Protein AF-A7T679-F1 (afdb_monomer_lite)

Organism: Nematostella vectensis (NCBI:txid45351)

Radius of gyration: 14.63 Å; chains: 1; bounding box: 35×29×36 Å

Structure (mmCIF, N/CA/C/O backbone):
data_AF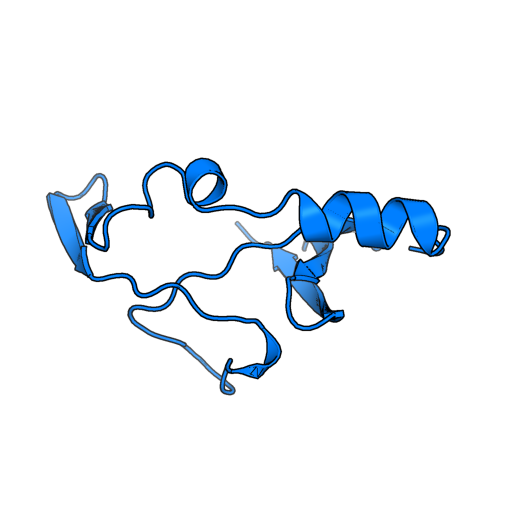-A7T679-F1
#
_entry.id   AF-A7T679-F1
#
loop_
_atom_site.group_PDB
_atom_site.id
_atom_site.type_symbol
_atom_site.label_atom_id
_atom_site.label_alt_id
_atom_site.label_comp_id
_atom_site.label_asym_id
_atom_site.label_entity_id
_atom_site.label_seq_id
_atom_site.pdbx_PDB_ins_code
_atom_site.Cartn_x
_atom_site.Cartn_y
_atom_site.Cartn_z
_atom_site.occupancy
_atom_site.B_iso_or_equi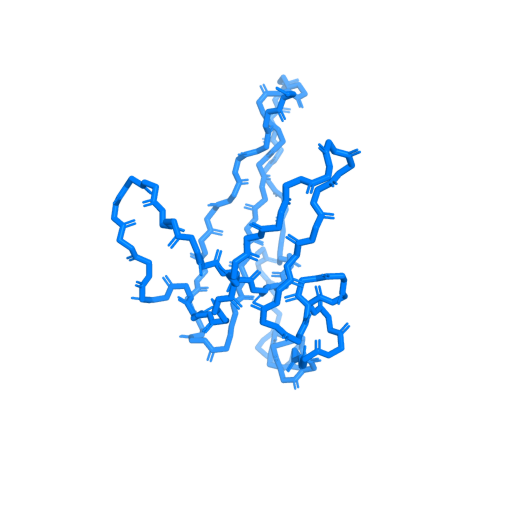v
_atom_site.auth_seq_id
_atom_site.auth_comp_id
_atom_site.auth_asym_id
_atom_site.auth_atom_id
_atom_site.pdbx_PDB_model_num
ATOM 1 N N . GLY A 1 1 ? 10.156 -3.622 -8.812 1.00 84.25 1 GLY A N 1
ATOM 2 C CA . GLY A 1 1 ? 11.315 -3.219 -9.630 1.00 84.25 1 GLY A CA 1
ATOM 3 C C . GLY A 1 1 ? 12.609 -3.903 -9.218 1.00 84.25 1 GLY A C 1
ATOM 4 O O . GLY A 1 1 ? 13.442 -3.270 -8.587 1.00 84.25 1 GLY A O 1
ATOM 5 N N . LYS A 1 2 ? 12.795 -5.180 -9.601 1.00 89.06 2 LYS A N 1
ATOM 6 C CA . LYS A 1 2 ? 14.075 -5.926 -9.510 1.00 89.06 2 LYS A CA 1
ATOM 7 C C . LYS A 1 2 ? 14.810 -5.825 -8.152 1.00 89.06 2 LYS A C 1
ATOM 9 O O . LYS A 1 2 ? 16.036 -5.766 -8.103 1.00 89.06 2 LYS A O 1
ATOM 14 N N . LEU A 1 3 ? 14.070 -5.786 -7.040 1.00 93.38 3 LEU A N 1
ATOM 15 C CA . LEU A 1 3 ? 14.659 -5.734 -5.699 1.00 93.38 3 LEU A CA 1
ATOM 16 C C . LEU A 1 3 ? 15.217 -7.106 -5.306 1.00 93.38 3 LEU A C 1
ATOM 18 O O . LEU A 1 3 ? 14.615 -8.135 -5.597 1.00 93.38 3 LEU A O 1
ATOM 22 N N . LYS A 1 4 ? 16.348 -7.120 -4.591 1.00 95.69 4 LYS A N 1
ATOM 23 C CA . LYS A 1 4 ? 16.869 -8.348 -3.970 1.00 95.69 4 LYS A CA 1
ATOM 24 C C . LYS A 1 4 ? 15.880 -8.857 -2.920 1.00 95.69 4 LYS A C 1
ATOM 26 O O . LYS A 1 4 ? 15.393 -8.058 -2.119 1.00 95.69 4 LYS A O 1
ATOM 31 N N . THR A 1 5 ? 15.689 -10.172 -2.839 1.00 94.50 5 THR A N 1
ATOM 32 C CA . THR A 1 5 ? 14.741 -10.826 -1.918 1.00 94.50 5 THR A CA 1
ATOM 33 C C . THR A 1 5 ? 14.885 -10.351 -0.473 1.00 94.50 5 THR A C 1
ATOM 35 O O . THR A 1 5 ? 13.908 -9.932 0.132 1.00 94.50 5 THR A O 1
ATOM 38 N N . LYS A 1 6 ? 16.114 -10.292 0.059 1.00 96.25 6 LYS A N 1
ATOM 39 C CA . LYS A 1 6 ? 16.367 -9.822 1.433 1.00 96.25 6 LYS A CA 1
ATOM 40 C C . LYS A 1 6 ? 15.896 -8.380 1.673 1.00 96.25 6 LYS A C 1
ATOM 42 O O . LYS A 1 6 ? 15.389 -8.065 2.744 1.00 96.25 6 LYS A O 1
ATOM 47 N N . ARG A 1 7 ? 16.062 -7.495 0.680 1.00 95.31 7 ARG A N 1
ATOM 48 C CA . ARG A 1 7 ? 15.595 -6.102 0.768 1.00 95.31 7 ARG A CA 1
ATOM 49 C C . ARG A 1 7 ? 14.072 -6.045 0.717 1.00 95.31 7 ARG A C 1
ATOM 51 O O . ARG A 1 7 ? 13.487 -5.326 1.514 1.00 95.31 7 ARG A O 1
ATOM 58 N N . LEU A 1 8 ? 13.458 -6.810 -0.183 1.00 95.19 8 LEU A N 1
ATOM 59 C CA . LEU A 1 8 ? 12.004 -6.909 -0.294 1.00 95.19 8 LEU A CA 1
ATOM 60 C C . LEU A 1 8 ? 11.381 -7.387 1.024 1.00 95.19 8 LEU A C 1
ATOM 62 O O . LEU A 1 8 ? 10.532 -6.699 1.575 1.00 95.19 8 LEU A O 1
ATOM 66 N N . GLN A 1 9 ? 11.887 -8.487 1.582 1.00 94.50 9 GLN A N 1
ATOM 67 C CA . GLN A 1 9 ? 11.440 -9.022 2.869 1.00 94.50 9 GLN A CA 1
ATOM 68 C C . GLN A 1 9 ? 11.609 -8.007 4.000 1.00 94.50 9 GLN A C 1
ATOM 70 O O . GLN A 1 9 ? 10.691 -7.803 4.780 1.00 94.50 9 GLN A O 1
ATOM 75 N N . SER A 1 10 ? 12.749 -7.312 4.071 1.00 95.06 10 SER A N 1
ATOM 76 C CA . SER A 1 10 ? 12.945 -6.258 5.073 1.00 95.06 10 SER A CA 1
ATOM 77 C C . SER A 1 10 ? 11.944 -5.109 4.930 1.00 95.06 10 SER A C 1
ATOM 79 O O . SER A 1 10 ? 11.555 -4.530 5.939 1.00 95.06 10 SER A O 1
ATOM 81 N N . MET A 1 11 ? 11.553 -4.758 3.701 1.00 94.44 11 MET A N 1
ATOM 82 C CA . MET A 1 11 ? 10.555 -3.719 3.441 1.00 94.44 11 MET A CA 1
ATOM 83 C C . MET A 1 11 ? 9.152 -4.188 3.837 1.00 94.44 11 MET A C 1
ATOM 85 O O . MET A 1 11 ? 8.430 -3.426 4.470 1.00 94.44 11 MET A O 1
ATOM 89 N N . VAL A 1 12 ? 8.767 -5.418 3.493 1.00 94.00 12 VAL A N 1
ATOM 90 C CA . VAL A 1 12 ? 7.447 -5.982 3.825 1.00 94.00 12 VAL A CA 1
ATOM 91 C C . VAL A 1 12 ? 7.310 -6.225 5.329 1.00 94.00 12 VAL A C 1
ATOM 93 O O . VAL A 1 12 ? 6.306 -5.850 5.925 1.00 94.00 12 VAL A O 1
ATOM 96 N N . ASN A 1 13 ? 8.344 -6.766 5.977 1.00 93.81 13 ASN A N 1
ATOM 97 C CA . ASN A 1 13 ? 8.332 -7.056 7.413 1.00 93.81 13 ASN A CA 1
ATOM 98 C C . ASN A 1 13 ? 8.256 -5.799 8.287 1.00 93.81 13 ASN A C 1
ATOM 100 O O . ASN A 1 13 ? 7.847 -5.894 9.440 1.00 93.81 13 ASN A O 1
ATOM 104 N N . SER A 1 14 ? 8.645 -4.632 7.764 1.00 93.38 14 SER A N 1
ATOM 105 C CA . SER A 1 14 ? 8.492 -3.368 8.487 1.00 93.38 14 SER A CA 1
ATOM 106 C C . SER A 1 14 ? 7.091 -2.763 8.373 1.00 93.38 14 SER A C 1
ATOM 108 O O . SER A 1 14 ? 6.833 -1.760 9.031 1.00 93.38 14 SER A O 1
ATOM 110 N N . LEU A 1 15 ? 6.190 -3.345 7.567 1.00 93.38 15 LEU A N 1
ATOM 111 C CA . LEU A 1 15 ? 4.794 -2.911 7.512 1.00 93.38 15 LEU A CA 1
ATOM 112 C C . LEU A 1 15 ? 4.112 -3.184 8.860 1.00 93.38 15 LEU A C 1
ATOM 114 O O . LEU A 1 15 ? 4.078 -4.318 9.348 1.00 93.38 15 LEU A O 1
ATOM 118 N N . GLY A 1 16 ? 3.514 -2.156 9.450 1.00 88.38 16 GLY A N 1
ATOM 119 C CA . GLY A 1 16 ? 2.811 -2.234 10.731 1.00 88.38 16 GLY A CA 1
ATOM 120 C C . GLY A 1 16 ? 1.688 -1.208 10.828 1.00 88.38 16 GLY A C 1
ATOM 121 O O . GLY A 1 16 ? 1.522 -0.378 9.939 1.00 88.38 16 GLY A O 1
ATOM 122 N N . GLU A 1 17 ? 0.925 -1.250 11.921 1.00 86.69 17 GLU A N 1
ATOM 123 C CA . GLU A 1 17 ? -0.228 -0.357 12.125 1.00 86.69 17 GLU A CA 1
ATOM 124 C C . GLU A 1 17 ? 0.146 1.128 12.097 1.00 86.69 17 GLU A C 1
ATOM 126 O O . GLU A 1 17 ? -0.631 1.948 11.618 1.00 86.69 17 GLU A O 1
ATOM 131 N N . ALA A 1 18 ? 1.362 1.473 12.535 1.00 89.75 18 ALA A N 1
ATOM 132 C CA . ALA A 1 18 ? 1.859 2.847 12.526 1.00 89.75 18 ALA A CA 1
ATOM 133 C C . ALA A 1 18 ? 1.828 3.494 11.128 1.00 89.75 18 ALA A C 1
ATOM 135 O O . ALA A 1 18 ? 1.694 4.709 11.007 1.00 89.75 18 ALA A O 1
ATOM 136 N N . GLU A 1 19 ? 1.918 2.696 10.065 1.00 91.31 19 GLU A N 1
ATOM 137 C CA . GLU A 1 19 ? 1.945 3.198 8.69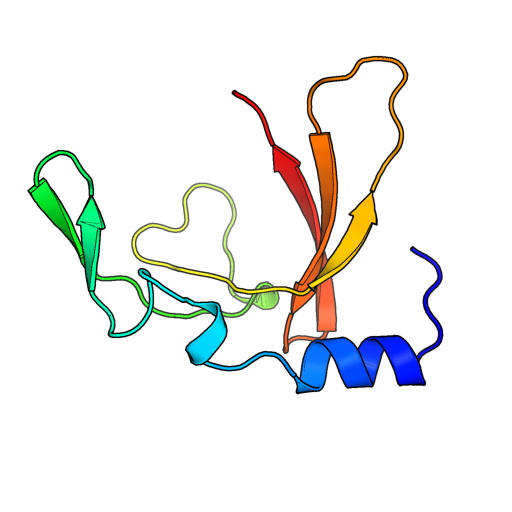0 1.00 91.31 19 GLU A CA 1
ATOM 138 C C . GLU A 1 19 ? 0.569 3.415 8.076 1.00 91.31 19 GLU A C 1
ATOM 140 O O . GLU A 1 19 ? 0.465 4.024 7.013 1.00 91.31 19 GLU A O 1
ATOM 145 N N . LEU A 1 20 ? -0.491 2.981 8.760 1.00 90.81 20 LEU A N 1
ATOM 146 C CA . LEU A 1 20 ? -1.851 3.396 8.429 1.00 90.81 20 LEU A CA 1
ATOM 147 C C . LEU A 1 20 ? -2.075 4.877 8.771 1.00 90.81 20 LEU A C 1
ATOM 149 O O . LEU A 1 20 ? -2.984 5.500 8.225 1.00 90.81 20 LEU A O 1
ATOM 153 N N . GLY A 1 21 ? -1.248 5.463 9.647 1.00 90.62 21 GLY A N 1
ATOM 154 C CA . GLY A 1 21 ? -1.301 6.881 9.993 1.00 90.62 21 GLY A CA 1
ATOM 155 C C . GLY A 1 21 ? -2.713 7.316 10.421 1.00 90.62 21 GLY A C 1
ATOM 156 O O . GLY A 1 21 ? -3.271 6.709 11.336 1.00 90.62 21 GLY A O 1
ATOM 157 N N . PRO A 1 22 ? -3.328 8.326 9.776 1.00 88.50 22 PRO A N 1
ATOM 158 C CA . PRO A 1 22 ? -4.664 8.815 10.134 1.00 88.50 22 PRO A CA 1
ATOM 159 C C . PRO A 1 22 ? -5.799 7.829 9.813 1.00 88.50 22 PRO A C 1
ATOM 161 O O . PRO A 1 22 ? -6.933 8.068 10.214 1.00 88.50 22 PRO A O 1
ATOM 164 N N . TYR A 1 23 ? -5.513 6.751 9.079 1.00 90.38 23 TYR A N 1
ATOM 165 C CA . TYR A 1 23 ? -6.460 5.673 8.789 1.00 90.38 23 TYR A CA 1
ATOM 166 C C . TYR A 1 23 ? -6.361 4.523 9.805 1.00 90.38 23 TYR A C 1
ATOM 168 O O . TYR A 1 23 ? -7.082 3.533 9.691 1.00 90.38 23 TYR A O 1
ATOM 176 N N . SER A 1 24 ? -5.446 4.622 10.778 1.00 85.44 24 SER A N 1
ATOM 177 C CA . SER A 1 24 ? -5.364 3.685 11.901 1.00 85.44 24 SER A CA 1
ATOM 178 C C . SER A 1 24 ? -6.536 3.874 12.875 1.00 85.44 24 SER A C 1
ATOM 180 O O . SER A 1 24 ? -7.182 4.919 12.898 1.00 85.44 24 SER A O 1
ATOM 182 N N . GLY A 1 25 ? -6.831 2.855 13.688 1.00 79.56 25 GLY A N 1
ATOM 183 C CA . GLY A 1 25 ? -7.869 2.941 14.726 1.00 79.56 25 GLY A CA 1
ATOM 184 C C . GLY A 1 25 ? -9.303 2.704 14.243 1.00 79.56 25 GLY A C 1
ATOM 185 O O . GLY A 1 25 ? -10.232 2.827 15.035 1.00 79.56 25 GLY A O 1
ATOM 186 N N . GLY A 1 26 ? -9.493 2.333 12.975 1.00 75.50 26 GLY A N 1
ATOM 187 C CA . GLY A 1 26 ? -10.780 1.868 12.458 1.00 75.50 26 GLY A CA 1
ATOM 188 C C . GLY A 1 26 ? -11.753 2.967 12.048 1.00 75.50 26 GLY A C 1
ATOM 189 O O . GLY A 1 26 ? -12.824 2.637 11.560 1.00 75.50 26 GLY A O 1
ATOM 190 N N . SER A 1 27 ? -11.402 4.249 12.199 1.00 77.12 27 SER A N 1
ATOM 191 C CA . SER A 1 27 ? -12.280 5.364 11.843 1.00 77.12 27 SER A CA 1
ATOM 192 C C . SER A 1 27 ? -11.488 6.543 11.284 1.00 77.12 27 SER A C 1
ATOM 194 O O . SER A 1 27 ? -10.571 7.051 11.928 1.00 77.12 27 SER A O 1
ATOM 196 N N . TYR A 1 28 ? -11.843 6.989 10.081 1.00 85.19 28 TYR A N 1
ATOM 197 C CA . TYR A 1 28 ? -11.251 8.148 9.418 1.00 85.19 28 TYR A CA 1
ATOM 198 C C . TYR A 1 28 ? -12.300 9.239 9.227 1.00 85.19 28 TYR A C 1
ATOM 200 O O . TYR A 1 28 ? -13.329 9.025 8.584 1.00 85.19 28 TYR A O 1
ATOM 208 N N . THR A 1 29 ? -12.018 10.436 9.740 1.00 83.94 29 THR A N 1
ATOM 209 C CA . THR A 1 29 ? -12.851 11.621 9.512 1.00 83.94 29 THR A CA 1
ATOM 210 C C . THR A 1 29 ? -12.224 12.485 8.425 1.00 83.94 29 THR A C 1
ATOM 212 O O . THR A 1 29 ? -11.142 13.043 8.597 1.00 83.94 29 THR A O 1
ATOM 215 N N . SER A 1 30 ? -12.919 12.593 7.293 1.00 79.56 30 SER A N 1
ATOM 216 C CA . SER A 1 30 ? -12.529 13.470 6.186 1.00 79.56 30 SER A CA 1
ATOM 217 C C . SER A 1 30 ? -12.558 14.948 6.593 1.00 79.56 30 SER A C 1
ATOM 219 O O . SER A 1 30 ? -13.273 15.336 7.517 1.00 79.56 30 SER A O 1
ATOM 221 N N . ALA A 1 31 ? -11.855 15.810 5.849 1.00 78.00 31 ALA A N 1
ATOM 222 C CA . ALA A 1 31 ? -11.878 17.263 6.070 1.00 78.00 31 ALA A CA 1
ATOM 223 C C . ALA A 1 31 ? -13.291 17.882 5.969 1.00 78.00 31 ALA A C 1
ATOM 225 O O . ALA A 1 31 ? -13.543 18.946 6.523 1.00 78.00 31 ALA A O 1
ATOM 226 N N . ALA A 1 32 ? -14.224 17.195 5.300 1.00 82.00 32 ALA A N 1
ATOM 227 C CA . ALA A 1 32 ? -15.635 17.567 5.212 1.00 82.00 32 ALA A CA 1
ATOM 228 C C . ALA A 1 32 ? -16.474 17.118 6.433 1.00 82.00 32 ALA A C 1
ATOM 230 O 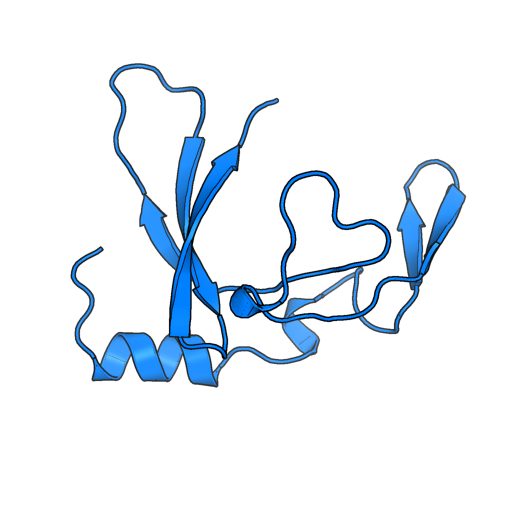O . ALA A 1 32 ? -17.695 17.244 6.416 1.00 82.00 32 ALA A O 1
ATOM 231 N N . GLY A 1 33 ? -15.849 16.552 7.471 1.00 83.88 33 GLY A N 1
ATOM 232 C CA . GLY A 1 33 ? -16.505 16.118 8.710 1.00 83.88 33 GLY A CA 1
ATOM 233 C C . GLY A 1 33 ? -17.211 14.762 8.629 1.00 83.88 33 GLY A C 1
ATOM 234 O O . GLY A 1 33 ? -17.795 14.320 9.613 1.00 83.88 33 GLY A O 1
ATOM 235 N N . LYS A 1 34 ? -17.162 14.074 7.481 1.00 83.56 34 LYS A N 1
ATOM 236 C CA . LYS A 1 34 ? -17.719 12.723 7.346 1.00 83.56 34 LYS A CA 1
ATOM 237 C C . LYS A 1 34 ? -16.737 11.694 7.896 1.00 83.56 34 LYS A C 1
ATOM 239 O O . LYS A 1 34 ? -15.618 11.603 7.386 1.00 83.56 34 LYS A O 1
ATOM 244 N N . THR A 1 35 ? -17.194 10.916 8.869 1.00 86.94 35 THR A N 1
ATOM 245 C CA . THR A 1 35 ? -16.484 9.769 9.439 1.00 86.94 35 THR A CA 1
ATOM 246 C C . THR A 1 35 ? -16.837 8.490 8.682 1.00 86.94 35 THR A C 1
ATOM 248 O O . THR A 1 35 ? -18.000 8.265 8.338 1.00 86.94 35 THR A O 1
ATOM 251 N N . VAL A 1 36 ? -15.829 7.678 8.378 1.00 86.81 36 VAL A N 1
ATOM 252 C CA . VAL A 1 36 ? -15.962 6.381 7.709 1.00 86.81 36 VAL A CA 1
ATOM 253 C C . VAL A 1 36 ? -15.129 5.364 8.467 1.00 86.81 36 VAL A C 1
ATOM 255 O O . VAL A 1 36 ? -13.959 5.622 8.754 1.00 86.81 36 VAL A O 1
ATOM 258 N N . ASP A 1 37 ? -15.722 4.208 8.739 1.00 88.50 37 ASP A N 1
ATOM 259 C CA . ASP A 1 37 ? -14.998 3.107 9.352 1.00 88.50 37 ASP A CA 1
ATOM 260 C C . ASP A 1 37 ? -14.138 2.392 8.305 1.00 88.50 37 ASP A C 1
ATOM 262 O O . ASP A 1 37 ? -14.582 2.133 7.180 1.00 88.50 37 ASP A O 1
ATOM 266 N N . LEU A 1 38 ? -12.881 2.131 8.659 1.00 91.62 38 LEU A N 1
ATOM 267 C CA . LEU A 1 38 ? -11.882 1.547 7.770 1.00 91.62 38 LEU A CA 1
ATOM 268 C C . LEU A 1 38 ? -11.273 0.299 8.393 1.00 91.62 38 LEU A C 1
ATOM 270 O O . LEU A 1 38 ? -10.553 0.374 9.386 1.00 91.62 38 LEU A O 1
ATOM 274 N N . ASP A 1 39 ? -11.477 -0.837 7.737 1.00 92.44 39 ASP A N 1
ATOM 275 C CA . ASP A 1 39 ? -10.820 -2.082 8.106 1.00 92.44 39 ASP A CA 1
ATOM 276 C C . ASP A 1 39 ? -9.553 -2.277 7.283 1.00 92.44 39 ASP A C 1
ATOM 278 O O . ASP A 1 39 ? -9.578 -2.251 6.045 1.00 92.44 39 ASP A O 1
ATOM 282 N N . TYR A 1 40 ? -8.448 -2.557 7.968 1.00 93.25 40 TYR A N 1
ATOM 283 C CA . TYR A 1 40 ? -7.235 -2.995 7.297 1.00 93.25 40 TYR A CA 1
ATOM 284 C C . TYR A 1 40 ? -7.462 -4.331 6.571 1.00 93.25 40 TYR A C 1
ATOM 286 O O . TYR A 1 40 ? -7.962 -5.299 7.150 1.00 93.25 40 TYR A O 1
ATOM 294 N N . THR A 1 41 ? -7.050 -4.394 5.306 1.00 95.19 41 THR A N 1
ATOM 295 C CA . THR A 1 41 ? -7.021 -5.620 4.508 1.00 95.19 41 THR A CA 1
ATOM 296 C C . THR A 1 41 ? -5.729 -5.730 3.702 1.00 95.19 41 THR A C 1
ATOM 298 O O . THR A 1 41 ? -5.031 -4.744 3.460 1.00 95.19 41 THR A O 1
ATOM 301 N N . THR A 1 42 ? -5.402 -6.950 3.291 1.00 96.00 42 THR A N 1
ATOM 302 C CA . THR A 1 42 ? -4.297 -7.249 2.379 1.00 96.00 42 THR A CA 1
ATOM 303 C C . THR A 1 42 ? -4.746 -7.162 0.918 1.00 96.00 42 THR A C 1
ATOM 305 O O . THR A 1 42 ? -5.943 -7.226 0.619 1.00 96.00 42 THR A O 1
ATOM 308 N N . LEU A 1 43 ? -3.792 -6.986 0.004 1.00 96.94 43 LEU A N 1
ATOM 309 C CA . LEU A 1 43 ? -4.032 -6.785 -1.427 1.00 96.94 43 LEU A CA 1
ATOM 310 C C . LEU A 1 43 ? -4.697 -8.000 -2.087 1.00 96.94 43 LEU A C 1
ATOM 312 O O . LEU A 1 43 ? -5.532 -7.828 -2.969 1.00 96.94 43 LEU A O 1
ATOM 316 N N . ASP A 1 44 ? -4.372 -9.214 -1.644 1.00 97.38 44 ASP A N 1
ATOM 317 C CA . ASP A 1 44 ? -4.960 -10.474 -2.123 1.00 97.38 44 ASP A CA 1
ATOM 318 C C . ASP A 1 44 ? -6.457 -10.626 -1.807 1.00 97.38 44 ASP A C 1
ATOM 320 O O . ASP A 1 44 ? -7.139 -11.441 -2.425 1.00 97.38 44 ASP A O 1
ATOM 324 N N . LYS A 1 45 ? -6.982 -9.827 -0.873 1.00 97.69 45 LYS A N 1
ATOM 325 C CA . LYS A 1 45 ? -8.401 -9.812 -0.488 1.00 97.69 45 LYS A CA 1
ATOM 326 C C . LYS A 1 45 ? -9.212 -8.727 -1.188 1.00 97.69 45 LYS A C 1
ATOM 328 O O . LYS A 1 45 ? -10.412 -8.614 -0.932 1.00 97.69 45 LYS A O 1
ATOM 333 N N . LEU A 1 46 ? -8.576 -7.904 -2.019 1.00 97.12 46 LEU A N 1
ATOM 334 C CA . LEU A 1 46 ? -9.290 -6.904 -2.799 1.00 97.12 46 LEU A CA 1
ATOM 335 C C . LEU A 1 46 ? -10.165 -7.582 -3.850 1.00 97.12 46 LEU A C 1
ATOM 337 O O . LEU A 1 46 ? -9.795 -8.578 -4.469 1.00 97.12 46 LEU A O 1
ATOM 341 N N . THR A 1 47 ? -11.333 -6.996 -4.065 1.00 97.75 47 THR A N 1
ATOM 342 C CA . THR A 1 47 ? -12.250 -7.379 -5.138 1.00 97.75 47 THR A CA 1
ATOM 343 C C . THR A 1 47 ? -12.169 -6.369 -6.283 1.00 97.75 47 THR A C 1
ATOM 345 O O . THR A 1 47 ? -11.720 -5.240 -6.057 1.00 97.75 47 THR A O 1
ATOM 348 N N . PRO A 1 48 ? -12.565 -6.743 -7.514 1.00 97.19 48 PRO A N 1
ATOM 349 C CA . PRO A 1 48 ? -12.758 -5.769 -8.583 1.00 97.19 48 PRO A CA 1
ATOM 350 C C . PRO A 1 48 ? -13.700 -4.640 -8.139 1.00 97.19 48 PRO A C 1
ATOM 352 O O . PRO A 1 48 ? -14.585 -4.872 -7.319 1.00 97.19 48 PRO A O 1
ATOM 355 N N . GLU A 1 49 ? -13.538 -3.451 -8.722 1.00 96.31 49 GLU A N 1
ATOM 356 C CA . GLU A 1 49 ? -14.286 -2.230 -8.375 1.00 96.31 49 GLU A CA 1
ATOM 357 C C . GLU A 1 49 ? -13.906 -1.614 -7.005 1.00 96.31 49 GLU A C 1
ATOM 359 O O . GLU A 1 49 ? -12.769 -1.705 -6.531 1.00 96.31 49 GLU A O 1
ATOM 364 N N . ILE A 1 50 ? -14.844 -0.878 -6.398 1.00 95.19 50 ILE A N 1
ATOM 365 C CA . ILE A 1 50 ? -14.635 -0.088 -5.183 1.00 95.19 50 ILE A CA 1
ATOM 366 C C . ILE A 1 50 ? -14.711 -0.985 -3.944 1.00 95.19 50 ILE A C 1
ATOM 368 O O . ILE A 1 50 ? -15.761 -1.530 -3.608 1.00 95.19 50 ILE A O 1
ATOM 372 N N . ASN A 1 51 ? -13.614 -1.041 -3.188 1.00 95.19 51 ASN A N 1
ATOM 373 C CA . ASN A 1 51 ? -13.536 -1.745 -1.907 1.00 95.19 51 ASN A CA 1
ATOM 374 C C . ASN A 1 51 ? -13.891 -0.778 -0.760 1.00 95.19 51 ASN A C 1
ATOM 376 O O . ASN A 1 51 ? -13.018 -0.236 -0.083 1.00 95.19 51 ASN A O 1
ATOM 380 N N . ALA A 1 52 ? -15.186 -0.501 -0.584 1.00 92.81 52 ALA A N 1
ATOM 381 C CA . ALA A 1 52 ? -15.674 0.461 0.407 1.00 92.81 52 ALA A CA 1
ATOM 382 C C . ALA A 1 52 ? -15.332 0.047 1.852 1.00 92.81 52 ALA A C 1
ATOM 384 O O . ALA A 1 52 ? -15.459 -1.119 2.219 1.00 92.81 52 ALA A O 1
ATOM 385 N N . GLY A 1 53 ? -14.921 1.014 2.680 1.00 92.12 53 GLY A N 1
ATOM 386 C CA . GLY A 1 53 ? -14.590 0.768 4.090 1.00 92.12 53 GLY A CA 1
ATOM 387 C C . GLY A 1 53 ? -13.315 -0.055 4.301 1.00 92.12 53 GLY A C 1
ATOM 388 O O . GLY A 1 53 ? -13.105 -0.591 5.385 1.00 92.12 53 GLY A O 1
ATOM 389 N N . LYS A 1 54 ? -12.472 -0.207 3.272 1.00 94.25 54 LYS A N 1
ATOM 390 C CA . LYS A 1 54 ? -11.209 -0.945 3.357 1.00 94.25 54 LYS A CA 1
ATOM 391 C C . LYS A 1 54 ? -10.021 -0.016 3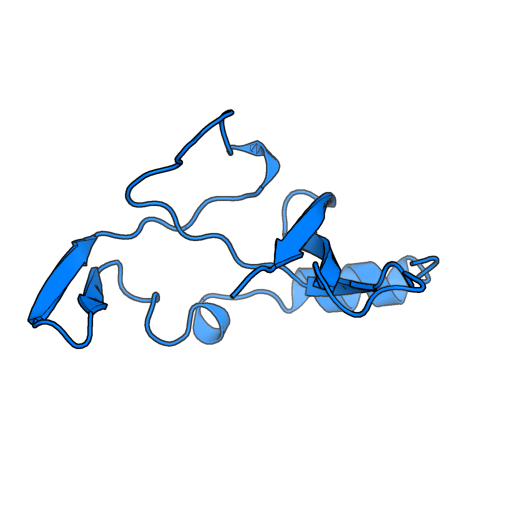.189 1.00 94.25 54 LYS A C 1
ATOM 393 O O . LYS A 1 54 ? -10.046 0.905 2.375 1.00 94.25 54 LYS A O 1
ATOM 398 N N . VAL A 1 55 ? -8.966 -0.294 3.944 1.00 93.88 55 VAL A N 1
ATOM 399 C CA . VAL A 1 55 ? -7.670 0.370 3.814 1.00 93.88 55 VAL A CA 1
ATOM 400 C C . VAL A 1 55 ? -6.580 -0.672 3.602 1.00 93.88 55 VAL A C 1
ATOM 402 O O . VAL A 1 55 ? -6.566 -1.726 4.237 1.00 93.88 55 VAL A O 1
ATOM 405 N N . VAL A 1 56 ? -5.660 -0.376 2.690 1.00 95.19 56 VAL A N 1
ATOM 406 C CA . VAL A 1 56 ? -4.489 -1.206 2.402 1.00 95.19 56 VAL A CA 1
ATOM 407 C C . VAL A 1 56 ? -3.228 -0.401 2.676 1.00 95.19 56 VAL A C 1
ATOM 409 O O . VAL A 1 56 ? -3.208 0.816 2.500 1.00 95.19 56 VAL A O 1
ATOM 412 N N . VAL A 1 57 ? -2.159 -1.079 3.083 1.00 95.06 57 VAL A N 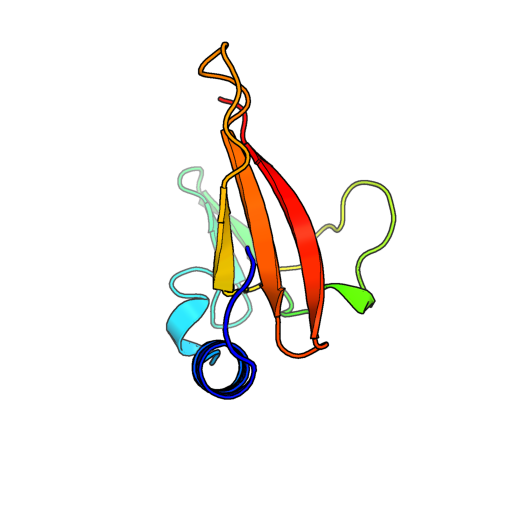1
ATOM 413 C CA . VAL A 1 57 ? -0.832 -0.475 3.214 1.00 95.06 57 VAL A CA 1
ATOM 414 C C . VAL A 1 57 ? 0.188 -1.370 2.534 1.00 95.06 57 VAL A C 1
ATOM 416 O O . VAL A 1 57 ? 0.169 -2.590 2.692 1.00 95.06 57 VAL A O 1
ATOM 419 N N . GLY A 1 58 ? 1.072 -0.755 1.759 1.00 95.69 58 GLY A N 1
ATOM 420 C CA . GLY A 1 58 ? 2.082 -1.461 0.994 1.00 95.69 58 GLY A CA 1
ATOM 421 C C . GLY A 1 58 ? 3.347 -0.636 0.824 1.00 95.69 58 GLY A C 1
ATOM 422 O O . GLY A 1 58 ? 3.395 0.570 1.067 1.00 95.69 58 GLY A O 1
ATOM 423 N N . ARG A 1 59 ? 4.404 -1.310 0.398 1.00 96.25 59 ARG A N 1
ATOM 424 C CA . ARG A 1 59 ? 5.694 -0.723 0.059 1.00 96.25 59 ARG A CA 1
ATOM 425 C C . ARG A 1 59 ? 5.765 -0.484 -1.429 1.00 96.25 59 ARG A C 1
ATOM 427 O O . ARG A 1 59 ? 5.621 -1.421 -2.206 1.00 96.25 59 ARG A O 1
ATOM 434 N N . MET A 1 60 ? 6.096 0.737 -1.826 1.00 95.19 60 MET A N 1
ATOM 435 C CA . MET A 1 60 ? 6.439 1.015 -3.213 1.00 95.19 60 MET A CA 1
ATOM 436 C C . MET A 1 60 ? 7.772 0.335 -3.572 1.00 95.19 60 MET A C 1
ATOM 438 O O . MET A 1 60 ? 8.808 0.589 -2.954 1.00 95.19 60 MET A O 1
ATOM 442 N N . VAL A 1 61 ? 7.758 -0.533 -4.584 1.00 95.62 61 VAL A N 1
ATOM 443 C CA . VAL A 1 61 ? 8.922 -1.318 -5.044 1.00 95.62 61 VAL A CA 1
ATOM 444 C C . VAL A 1 61 ? 9.430 -0.902 -6.424 1.00 95.62 61 VAL A C 1
ATOM 446 O O . VAL A 1 61 ? 10.357 -1.518 -6.965 1.00 95.62 61 VAL A O 1
ATOM 449 N N . GLY A 1 62 ? 8.813 0.109 -7.029 1.00 94.25 62 GLY A N 1
ATOM 450 C CA . GLY A 1 62 ? 9.245 0.730 -8.277 1.00 94.25 62 GLY A CA 1
ATOM 451 C C . GLY A 1 62 ? 8.166 1.629 -8.869 1.00 94.25 62 GLY A C 1
ATOM 452 O O . GLY A 1 62 ? 7.001 1.519 -8.499 1.00 94.25 62 GLY A O 1
ATOM 453 N N . SER A 1 63 ? 8.567 2.494 -9.792 1.00 93.31 63 SER A N 1
ATOM 454 C CA . SER A 1 63 ? 7.673 3.251 -10.666 1.00 93.31 63 SER A CA 1
ATOM 455 C C . SER A 1 63 ? 7.764 2.729 -12.097 1.00 93.31 63 SER A C 1
ATOM 457 O O . SER A 1 63 ? 8.775 2.138 -12.491 1.00 93.31 63 SER A O 1
ATOM 459 N N . VAL A 1 64 ? 6.701 2.938 -12.865 1.00 89.00 64 VAL A N 1
ATOM 460 C CA . VAL A 1 64 ? 6.697 2.781 -14.318 1.00 89.00 64 VAL A CA 1
ATOM 461 C C . VAL A 1 64 ? 6.954 4.164 -14.903 1.00 89.00 64 VAL A C 1
ATOM 463 O O . VAL A 1 64 ? 6.231 5.109 -14.599 1.00 89.00 64 VAL A O 1
ATOM 466 N N . GLN A 1 65 ? 8.028 4.293 -15.679 1.00 85.12 65 GLN A N 1
ATOM 467 C CA . GLN A 1 65 ? 8.307 5.522 -16.414 1.00 85.12 65 GLN A CA 1
ATOM 468 C C . GLN A 1 65 ? 7.412 5.565 -17.648 1.00 85.12 65 GLN A C 1
ATOM 470 O O . GLN A 1 65 ? 7.339 4.587 -18.390 1.00 85.12 65 GLN A O 1
ATOM 475 N N . MET A 1 66 ? 6.741 6.693 -17.829 1.00 86.25 66 MET A N 1
ATOM 476 C CA . MET A 1 66 ? 5.889 7.005 -18.968 1.00 86.25 66 MET A CA 1
ATOM 477 C C . MET A 1 66 ? 6.394 8.326 -19.553 1.00 86.25 66 MET A C 1
ATOM 479 O O . MET A 1 66 ? 6.916 9.157 -18.804 1.00 86.25 66 MET A O 1
ATOM 483 N N . ASP A 1 67 ? 6.271 8.502 -20.869 1.00 90.75 67 ASP A N 1
ATOM 484 C CA . ASP A 1 67 ? 6.647 9.762 -21.527 1.00 90.75 67 ASP A CA 1
ATOM 485 C C . ASP A 1 67 ? 5.752 10.913 -21.047 1.00 90.75 67 ASP A C 1
ATOM 487 O O . ASP A 1 67 ? 6.228 12.019 -20.787 1.00 90.75 67 ASP A O 1
ATOM 491 N N . ASP A 1 68 ? 4.465 10.617 -20.853 1.00 88.69 68 ASP A N 1
ATOM 492 C CA . ASP A 1 68 ? 3.519 11.525 -20.221 1.00 88.69 68 ASP A CA 1
ATOM 493 C C . ASP A 1 68 ? 3.605 11.440 -18.687 1.00 88.69 68 ASP A C 1
ATOM 495 O O . ASP A 1 68 ? 3.674 10.345 -18.119 1.00 88.69 68 ASP A O 1
ATOM 499 N N . PRO A 1 69 ? 3.537 12.581 -17.975 1.00 84.44 69 PRO A N 1
ATOM 500 C CA . PRO A 1 69 ? 3.658 12.616 -16.518 1.00 84.44 69 PRO A CA 1
ATOM 501 C C . PRO A 1 69 ? 2.441 12.033 -15.785 1.00 84.44 69 PRO A C 1
ATOM 503 O O . PRO A 1 69 ? 2.509 11.825 -14.572 1.00 84.44 69 PRO A O 1
ATOM 506 N N . LEU A 1 70 ? 1.327 11.796 -16.488 1.00 90.69 70 LEU A N 1
ATOM 507 C CA . LEU A 1 70 ? 0.099 11.254 -15.921 1.00 90.69 70 LEU A CA 1
ATOM 508 C C . LEU A 1 70 ? -0.440 10.075 -16.745 1.00 90.69 70 LEU A C 1
ATOM 510 O O . LEU A 1 70 ? -0.463 10.147 -17.973 1.00 90.69 70 LEU A O 1
ATOM 514 N N . PRO A 1 71 ? -0.952 9.030 -16.071 1.00 93.00 71 PRO A N 1
ATOM 515 C CA . PRO A 1 71 ? -0.962 8.859 -14.616 1.00 93.00 71 PRO A CA 1
ATOM 516 C C . PRO A 1 71 ? 0.412 8.490 -14.048 1.00 93.00 71 PRO A C 1
ATOM 518 O O . PRO A 1 71 ? 1.205 7.792 -14.685 1.00 93.00 71 PRO A O 1
ATOM 521 N N . TYR A 1 72 ? 0.657 8.863 -12.792 1.00 94.12 72 TYR A N 1
ATOM 522 C CA . TYR A 1 72 ? 1.800 8.311 -12.075 1.00 94.12 72 TYR A CA 1
ATOM 523 C C . TYR A 1 72 ? 1.510 6.851 -11.726 1.00 94.12 72 TYR A C 1
ATOM 525 O O . TYR A 1 72 ? 0.584 6.561 -10.968 1.00 94.12 72 TYR A O 1
ATOM 533 N N . THR A 1 73 ? 2.303 5.931 -12.271 1.00 95.69 73 THR A N 1
ATOM 534 C CA . THR A 1 73 ? 2.125 4.496 -12.036 1.00 95.69 73 THR A CA 1
ATOM 535 C C . THR A 1 73 ? 3.279 3.943 -11.209 1.00 95.69 73 THR A C 1
ATOM 537 O O . THR A 1 73 ? 4.452 4.078 -11.570 1.00 95.69 73 THR A O 1
ATOM 540 N N . CYS A 1 74 ? 2.964 3.276 -10.104 1.00 95.50 74 CYS A N 1
ATOM 541 C CA . CYS A 1 74 ? 3.938 2.582 -9.269 1.00 95.50 74 CYS A CA 1
ATOM 542 C C . CYS A 1 74 ? 3.496 1.158 -8.941 1.00 95.50 74 CYS A C 1
ATOM 544 O O . CYS A 1 74 ? 2.349 0.788 -9.143 1.00 95.50 74 CYS A O 1
ATOM 546 N N . ALA A 1 75 ? 4.425 0.330 -8.477 1.00 96.38 75 ALA A N 1
ATOM 547 C CA . ALA A 1 75 ? 4.133 -1.014 -8.001 1.00 96.38 75 ALA A CA 1
ATOM 548 C C . ALA A 1 75 ? 4.248 -1.043 -6.479 1.00 96.38 75 ALA A C 1
ATOM 550 O O . ALA A 1 75 ? 5.283 -0.629 -5.940 1.00 96.38 75 ALA A O 1
ATOM 551 N N . ILE A 1 76 ? 3.223 -1.561 -5.808 1.00 96.81 76 ILE A N 1
ATOM 552 C CA . ILE A 1 76 ? 3.210 -1.774 -4.361 1.00 96.81 76 ILE A CA 1
ATOM 553 C C . ILE A 1 76 ? 3.201 -3.265 -4.030 1.00 96.81 76 ILE A C 1
ATOM 555 O O . ILE A 1 76 ? 2.657 -4.065 -4.784 1.00 96.81 76 ILE A O 1
ATOM 559 N N . VAL A 1 77 ? 3.796 -3.621 -2.896 1.00 96.75 77 VAL A N 1
ATOM 560 C CA . VAL A 1 77 ? 3.740 -4.962 -2.297 1.00 96.75 77 VAL A CA 1
ATOM 561 C C . VAL A 1 77 ? 3.297 -4.851 -0.845 1.00 96.75 77 VAL A C 1
ATOM 563 O O . VAL A 1 77 ? 3.696 -3.909 -0.159 1.00 96.75 77 VAL A O 1
ATOM 566 N N . ASP A 1 78 ? 2.502 -5.791 -0.359 1.00 95.56 78 ASP A N 1
ATOM 567 C CA . ASP A 1 78 ? 2.071 -5.834 1.038 1.00 95.56 78 ASP A CA 1
ATOM 568 C C . ASP A 1 78 ? 2.499 -7.140 1.734 1.00 95.56 78 ASP A C 1
ATOM 570 O O . ASP A 1 78 ? 3.360 -7.870 1.247 1.00 95.56 78 ASP A O 1
ATOM 574 N N . LYS A 1 79 ? 1.908 -7.429 2.899 1.00 94.25 79 LYS A N 1
ATOM 575 C CA . LYS A 1 79 ? 2.188 -8.641 3.685 1.00 94.25 79 LYS A CA 1
ATOM 576 C C . LYS A 1 79 ? 1.713 -9.943 3.037 1.00 94.25 79 LYS A C 1
ATOM 578 O O . LYS A 1 79 ? 2.106 -11.002 3.513 1.00 94.25 79 LYS A O 1
ATOM 583 N N . SER A 1 80 ? 0.880 -9.880 1.998 1.00 95.00 80 SER A N 1
ATOM 584 C CA . SER A 1 80 ? 0.465 -11.060 1.230 1.00 95.00 80 SER A CA 1
ATOM 585 C C . SER A 1 80 ? 1.477 -11.447 0.144 1.00 95.00 80 SER A C 1
ATOM 587 O O . SER A 1 80 ? 1.225 -12.371 -0.623 1.00 95.00 80 SER A O 1
ATOM 589 N N . ASP A 1 81 ? 2.604 -10.725 0.049 1.00 91.88 81 ASP A N 1
ATOM 590 C CA . ASP A 1 81 ? 3.602 -10.827 -1.023 1.00 91.88 81 ASP A CA 1
ATOM 591 C C . ASP A 1 81 ? 3.035 -10.564 -2.437 1.00 91.88 81 ASP A C 1
ATOM 593 O O . ASP A 1 81 ? 3.741 -10.711 -3.441 1.00 91.88 81 ASP A O 1
ATOM 597 N N . LEU A 1 82 ? 1.783 -10.100 -2.539 1.00 95.25 82 LEU A N 1
ATOM 598 C CA . LEU A 1 82 ? 1.166 -9.716 -3.798 1.00 95.25 82 LEU A CA 1
ATOM 599 C C . LEU A 1 82 ? 1.697 -8.353 -4.249 1.00 95.25 82 LEU A C 1
ATOM 601 O O . LEU A 1 82 ? 1.692 -7.380 -3.498 1.00 95.25 82 LEU A O 1
ATOM 605 N N . CYS A 1 83 ? 2.141 -8.278 -5.504 1.00 95.00 83 CYS A N 1
ATOM 606 C CA . CYS A 1 83 ? 2.625 -7.049 -6.121 1.00 95.00 83 CYS A CA 1
ATOM 607 C C . CYS A 1 83 ? 1.582 -6.518 -7.109 1.00 95.00 83 CYS A C 1
ATOM 609 O O . CYS A 1 83 ? 1.357 -7.144 -8.145 1.00 95.00 83 CYS A O 1
ATOM 611 N N . LEU A 1 84 ? 0.989 -5.357 -6.824 1.00 96.44 84 LEU A N 1
ATOM 612 C CA . LEU A 1 84 ? -0.022 -4.725 -7.677 1.00 96.44 84 LEU A CA 1
ATOM 613 C C . LEU A 1 84 ? 0.448 -3.366 -8.217 1.00 96.44 84 LEU A C 1
ATOM 615 O O . LEU A 1 84 ? 1.133 -2.626 -7.502 1.00 96.44 84 LEU A O 1
ATOM 619 N N . PRO A 1 85 ? 0.088 -3.010 -9.464 1.00 95.75 85 PRO A N 1
ATOM 620 C CA . PRO A 1 85 ? 0.241 -1.649 -9.951 1.00 95.75 85 PRO A CA 1
ATOM 621 C C . PRO A 1 85 ? -0.800 -0.728 -9.297 1.00 95.75 85 PRO A C 1
ATOM 623 O O . PRO A 1 85 ? -1.955 -1.106 -9.113 1.00 95.75 85 PRO A O 1
ATOM 626 N N . VAL A 1 86 ? -0.389 0.495 -8.979 1.00 96.81 86 VAL A N 1
ATOM 627 C CA . VAL A 1 86 ? -1.243 1.591 -8.521 1.00 96.81 86 VAL A CA 1
ATOM 628 C C . VAL A 1 86 ? -1.055 2.751 -9.476 1.00 96.81 86 VAL A C 1
ATOM 630 O O . VAL A 1 86 ? 0.070 3.187 -9.726 1.00 96.81 86 VAL A O 1
ATOM 633 N N . THR A 1 87 ? -2.175 3.242 -9.985 1.00 96.25 87 THR A N 1
ATOM 634 C CA . THR A 1 87 ? -2.240 4.312 -10.972 1.00 96.25 87 THR A CA 1
ATOM 635 C C . THR A 1 87 ? -2.893 5.518 -10.313 1.00 96.25 87 THR A C 1
ATOM 637 O O . THR A 1 87 ? -4.047 5.444 -9.896 1.00 96.25 87 THR A O 1
ATOM 640 N N . VAL A 1 88 ? -2.149 6.612 -10.174 1.00 95.31 88 VAL A N 1
ATOM 641 C CA . VAL A 1 88 ? -2.598 7.826 -9.485 1.00 95.31 88 VAL A CA 1
ATOM 642 C C . VAL A 1 88 ? -2.902 8.913 -10.513 1.00 95.31 88 VAL A C 1
ATOM 644 O O . VAL A 1 88 ? -2.043 9.276 -11.323 1.00 95.31 88 VAL A O 1
ATOM 647 N N . TYR A 1 89 ? -4.133 9.416 -10.456 1.00 93.81 89 TYR A N 1
ATOM 648 C CA . TYR A 1 89 ? -4.630 10.577 -11.197 1.00 93.81 89 TYR A CA 1
ATOM 649 C C . TYR A 1 89 ? -4.847 11.760 -10.233 1.00 93.81 89 TYR A C 1
ATOM 651 O O . TYR A 1 89 ? -4.663 11.601 -9.025 1.00 93.81 89 TYR A O 1
ATOM 659 N N . ASN A 1 90 ? -5.216 12.928 -10.776 1.00 86.50 90 ASN A N 1
ATOM 660 C CA . ASN A 1 90 ? -5.565 14.126 -9.998 1.00 86.50 90 ASN A CA 1
ATOM 661 C C . ASN A 1 90 ? -6.944 14.016 -9.346 1.00 86.50 90 ASN A C 1
ATOM 663 O O . ASN A 1 90 ? -7.894 13.644 -10.072 1.00 86.50 90 ASN A O 1
#

Sequence (90 aa):
GKLKTKRLQSMVNSLGEAELGPYSGGSYTSAAGKTVDLDYTTLDKLTPEINAGKVVVGRMVGSVQMDDPLPYTCAIVDKSDLCLPVTVYN

Foldseek 3Di:
DPDDPVVQCVQQVPDDLVQCPQLHPQWHQDPVRDIAGEDEDEPVPDDPDDPGRYDYDWDFPAWDDDPDPAFTWTWTAYNVRDIDIDTDDD

InterPro domains:
  IPR032076 Tetratricopeptide repeat protein 5, OB fold domain [PF16669] (38-90)
  IPR038645 TTC5, OB fold domain superfamily [G3DSA:2.40.50.550] (1-90)

pLDDT: mean 91.76, std 5.2, range [75.5, 97.75]

Secondary structure (DSSP, 8-state):
----HHHHHHHHHT--GGGGGGGGGGEEE-TTS-EEE-EE--GGGPPSS--TTEE---EEEEEE--SSS-SEEEEEE-TT--EEEEEE--